Protein AF-A0A1G8YV83-F1 (afdb_monomer_lite)

Secondary structure (DSSP, 8-state):
---SS---EE--GGGEEETTEET--GGG--TT--EEE-SPPEESSS-SS-----------

Radius of gyration: 18.26 Å; chains: 1; bounding box: 43×18×54 Å

pLDDT: mean 86.18, std 12.42, range [59.91, 98.44]

Structure (mmCIF, N/CA/C/O backbone):
data_AF-A0A1G8YV83-F1
#
_entry.id   AF-A0A1G8YV83-F1
#
loop_
_atom_site.group_PDB
_atom_site.id
_atom_site.type_symbol
_atom_site.label_atom_id
_atom_site.label_alt_id
_atom_site.label_comp_id
_atom_site.label_asym_id
_atom_site.label_entity_id
_atom_site.label_seq_id
_atom_site.pdbx_PDB_ins_code
_atom_site.Cartn_x
_atom_site.Cartn_y
_atom_site.Cartn_z
_atom_site.occupancy
_atom_site.B_iso_or_equiv
_atom_site.auth_seq_id
_atom_site.auth_comp_id
_atom_site.auth_asym_id
_atom_site.auth_atom_id
_atom_site.pdbx_PDB_model_num
ATOM 1 N N . MET A 1 1 ? 2.048 -9.305 7.819 1.00 61.12 1 MET A N 1
ATOM 2 C CA . MET A 1 1 ? 1.301 -8.207 8.469 1.00 61.12 1 MET A CA 1
ATOM 3 C C . MET A 1 1 ? 0.288 -8.834 9.401 1.00 61.12 1 MET A C 1
ATOM 5 O O . MET A 1 1 ? -0.678 -9.400 8.919 1.00 61.12 1 MET A O 1
ATOM 9 N N . THR A 1 2 ? 0.527 -8.773 10.706 1.00 59.91 2 THR A N 1
ATOM 10 C CA . THR A 1 2 ? -0.505 -9.087 11.698 1.00 59.91 2 THR A CA 1
ATOM 11 C C . THR A 1 2 ? -0.890 -7.762 12.323 1.00 59.91 2 THR A C 1
ATOM 13 O O . THR A 1 2 ? -0.146 -7.213 13.131 1.00 59.91 2 THR A O 1
ATOM 16 N N . THR A 1 3 ? -2.008 -7.193 11.889 1.00 61.16 3 THR A N 1
ATOM 17 C CA . THR A 1 3 ? -2.667 -6.129 12.640 1.00 61.16 3 THR A CA 1
ATOM 18 C C . THR A 1 3 ? -3.380 -6.859 13.771 1.00 61.16 3 THR A C 1
ATOM 20 O O . THR A 1 3 ? -4.179 -7.750 13.499 1.00 61.16 3 THR A O 1
ATOM 23 N N . GLY A 1 4 ? -3.068 -6.592 15.041 1.00 69.25 4 GLY A N 1
ATOM 24 C CA . GLY A 1 4 ? -3.680 -7.281 16.199 1.00 69.25 4 GLY A CA 1
ATOM 25 C C . GLY A 1 4 ? -5.194 -7.040 16.363 1.00 69.25 4 GLY A C 1
ATOM 26 O O . GLY A 1 4 ? -5.728 -7.150 17.459 1.00 69.25 4 GLY A O 1
ATOM 27 N N . TYR A 1 5 ? -5.864 -6.639 15.287 1.00 72.06 5 TYR A N 1
ATOM 28 C CA . TYR A 1 5 ? -7.231 -6.173 15.158 1.00 72.06 5 TYR A CA 1
ATOM 29 C C . TYR A 1 5 ? -7.676 -6.389 13.701 1.00 72.06 5 TYR A C 1
ATOM 31 O O . TYR A 1 5 ? -6.894 -6.207 12.761 1.00 72.06 5 TYR A O 1
ATOM 39 N N . ARG A 1 6 ? -8.941 -6.790 13.517 1.00 80.56 6 ARG A N 1
ATOM 40 C CA . ARG A 1 6 ? -9.571 -6.957 12.197 1.00 80.56 6 ARG A CA 1
ATOM 41 C C . ARG A 1 6 ? -9.910 -5.584 11.605 1.00 80.56 6 ARG A C 1
ATOM 43 O O . ARG A 1 6 ? -10.433 -4.730 12.317 1.00 80.56 6 ARG A O 1
ATOM 50 N N . GLY A 1 7 ? -9.630 -5.392 10.319 1.00 84.75 7 GLY A N 1
ATOM 51 C CA . GLY A 1 7 ? -9.962 -4.177 9.577 1.00 84.75 7 GLY A CA 1
ATOM 52 C C . GLY A 1 7 ? -9.344 -4.163 8.178 1.00 84.75 7 GLY A C 1
ATOM 53 O O . GLY A 1 7 ? -8.619 -5.086 7.803 1.00 84.75 7 GLY A O 1
ATOM 54 N N . THR A 1 8 ? -9.621 -3.101 7.431 1.00 89.38 8 THR A N 1
ATOM 55 C CA . THR A 1 8 ? -9.141 -2.858 6.068 1.00 89.38 8 THR A CA 1
ATOM 56 C C . THR A 1 8 ? -8.010 -1.843 6.101 1.00 89.38 8 THR A C 1
ATOM 58 O O . THR A 1 8 ? -8.178 -0.722 6.588 1.00 89.38 8 THR A O 1
ATOM 61 N N . PHE A 1 9 ? -6.857 -2.235 5.563 1.00 90.06 9 PHE A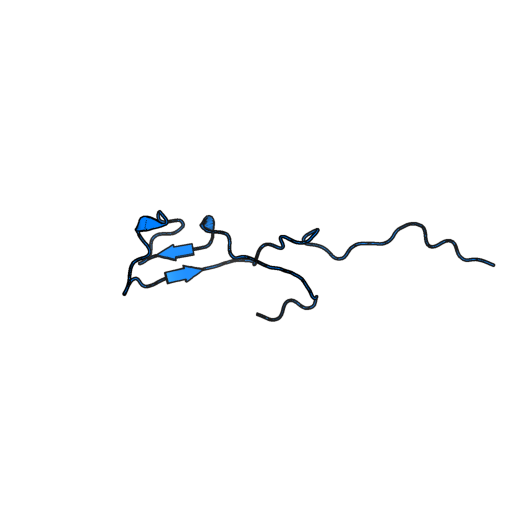 N 1
ATOM 62 C CA . PHE A 1 9 ?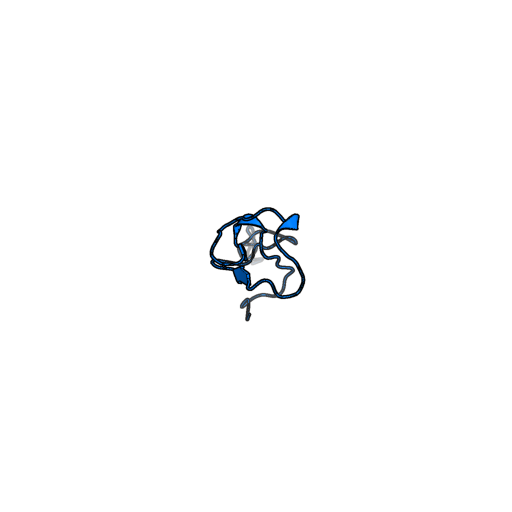 -5.635 -1.442 5.592 1.00 90.06 9 PHE A CA 1
ATOM 63 C C . PHE A 1 9 ? -5.055 -1.282 4.192 1.00 90.06 9 PHE A C 1
ATOM 65 O O . PHE A 1 9 ? -5.064 -2.224 3.400 1.00 90.06 9 PHE A O 1
ATOM 72 N N . VAL A 1 10 ? -4.500 -0.105 3.917 1.00 93.12 10 VAL A N 1
ATOM 73 C CA . VAL A 1 10 ? -3.792 0.212 2.672 1.00 93.12 10 VAL A CA 1
ATOM 74 C C . VAL A 1 10 ? -2.383 0.715 2.970 1.00 93.12 10 VAL A C 1
ATOM 76 O O . VAL A 1 10 ? -2.094 1.201 4.065 1.00 93.12 10 VAL A O 1
ATOM 79 N N . ILE A 1 11 ? -1.498 0.622 1.983 1.00 94.12 11 ILE A N 1
ATOM 80 C CA . ILE A 1 11 ? -0.221 1.340 1.984 1.00 94.12 11 ILE A CA 1
ATOM 81 C C . ILE A 1 11 ? -0.462 2.634 1.213 1.00 94.12 11 ILE A C 1
ATOM 83 O O . ILE A 1 11 ? -0.872 2.591 0.053 1.00 94.12 11 ILE A O 1
ATOM 87 N N . SER A 1 12 ? -0.236 3.783 1.847 1.00 93.12 12 SER A N 1
ATOM 88 C CA . SER A 1 12 ? -0.277 5.056 1.130 1.00 93.12 12 SER A CA 1
ATOM 89 C C . SER A 1 12 ? 0.849 5.094 0.101 1.00 93.12 12 SER A C 1
ATOM 91 O O . SER A 1 12 ? 1.976 4.689 0.387 1.00 93.12 12 SER A O 1
ATOM 93 N N . TRP A 1 13 ? 0.569 5.630 -1.086 1.00 95.94 13 TRP A N 1
ATOM 94 C CA . TRP A 1 13 ? 1.568 5.755 -2.146 1.00 95.94 13 TRP A CA 1
ATOM 95 C C . TRP A 1 13 ? 2.824 6.512 -1.685 1.00 95.94 13 TRP A C 1
ATOM 97 O O . TRP A 1 13 ? 3.947 6.122 -1.998 1.00 95.94 13 TRP A O 1
ATOM 107 N N . ALA A 1 14 ? 2.647 7.534 -0.844 1.00 94.75 14 ALA A N 1
ATOM 108 C CA . ALA A 1 14 ? 3.739 8.315 -0.261 1.00 94.75 14 ALA A CA 1
ATOM 109 C C . ALA A 1 14 ? 4.693 7.493 0.631 1.00 94.75 14 ALA A C 1
ATOM 111 O O . ALA A 1 14 ? 5.773 7.963 0.974 1.00 94.75 14 ALA A O 1
ATOM 112 N N . GLN A 1 15 ? 4.307 6.275 1.022 1.00 96.50 15 GLN A N 1
ATOM 113 C CA . GLN A 1 15 ? 5.132 5.359 1.814 1.00 96.50 15 GLN A CA 1
ATOM 114 C C . GLN A 1 15 ? 6.001 4.437 0.957 1.00 96.50 15 GLN A C 1
ATOM 116 O O . GLN A 1 15 ? 6.767 3.646 1.514 1.00 96.50 15 GLN A O 1
ATOM 121 N N . THR A 1 16 ? 5.851 4.490 -0.366 1.00 97.44 16 THR A N 1
ATOM 122 C CA . THR A 1 16 ? 6.591 3.643 -1.301 1.00 97.44 16 THR A CA 1
ATOM 123 C C . THR A 1 16 ? 7.929 4.268 -1.678 1.00 97.44 16 THR A C 1
ATOM 125 O O . THR A 1 16 ? 8.115 5.482 -1.641 1.00 97.44 16 THR A O 1
ATOM 128 N N . GLU A 1 17 ? 8.877 3.416 -2.034 1.00 98.25 17 GLU A N 1
ATOM 129 C CA . GLU A 1 17 ? 10.148 3.771 -2.641 1.00 98.25 17 GLU A CA 1
ATOM 130 C C . GLU A 1 17 ? 10.327 2.878 -3.864 1.00 98.25 17 GLU A C 1
ATOM 132 O O . GLU A 1 17 ? 10.194 1.659 -3.741 1.00 98.25 17 GLU A O 1
ATOM 137 N N . ILE A 1 18 ? 10.608 3.480 -5.018 1.00 98.44 18 ILE A N 1
ATOM 138 C CA . ILE A 1 18 ? 10.803 2.784 -6.294 1.00 98.44 18 ILE A CA 1
ATOM 139 C C . ILE A 1 18 ? 12.224 3.071 -6.761 1.00 98.44 18 ILE A C 1
ATOM 141 O O . ILE A 1 18 ? 12.594 4.234 -6.901 1.00 98.44 18 ILE A O 1
ATOM 145 N N . ASP A 1 19 ? 13.026 2.023 -6.935 1.00 97.44 19 ASP A N 1
ATOM 146 C CA . ASP A 1 19 ? 14.432 2.084 -7.351 1.00 97.44 19 ASP A CA 1
ATOM 147 C C . ASP A 1 19 ? 15.260 3.123 -6.563 1.00 97.44 19 ASP A C 1
ATOM 149 O O . ASP A 1 19 ? 16.119 3.822 -7.097 1.00 97.44 19 ASP A O 1
ATOM 153 N N . GLY A 1 20 ? 14.990 3.236 -5.256 1.00 96.56 20 GLY A N 1
ATOM 154 C CA . GLY A 1 20 ? 15.665 4.172 -4.351 1.00 96.56 20 GLY A CA 1
ATOM 155 C C . GLY A 1 20 ? 14.981 5.533 -4.186 1.00 96.56 20 GLY A C 1
ATOM 156 O O . GLY A 1 20 ? 15.356 6.286 -3.288 1.00 96.56 20 GLY A O 1
ATOM 157 N N . LEU A 1 21 ? 13.960 5.853 -4.989 1.00 97.12 21 LEU A N 1
ATOM 158 C CA . LEU A 1 21 ? 13.241 7.124 -4.922 1.00 97.12 21 LEU A CA 1
ATOM 159 C C . LEU A 1 21 ? 11.964 7.011 -4.081 1.00 97.12 21 LEU A C 1
ATOM 161 O O . LEU A 1 21 ? 10.981 6.385 -4.483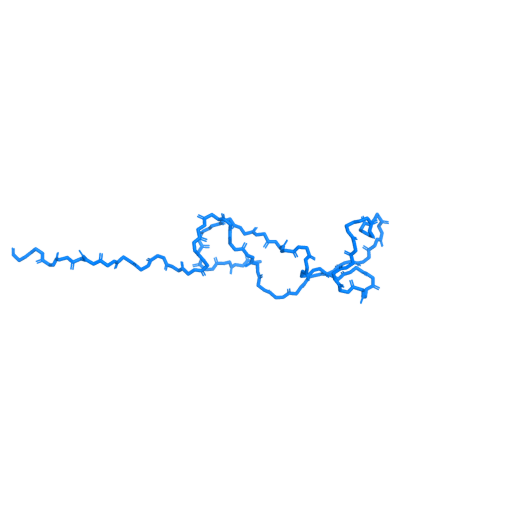 1.00 97.12 21 LEU A O 1
ATOM 165 N N . ALA A 1 22 ? 11.970 7.650 -2.911 1.00 96.62 22 ALA A N 1
ATOM 166 C CA . ALA A 1 22 ? 10.802 7.733 -2.037 1.00 96.62 22 ALA A CA 1
ATOM 167 C C . ALA A 1 22 ? 9.690 8.581 -2.676 1.00 96.62 22 ALA A C 1
ATOM 169 O O . ALA A 1 22 ? 9.948 9.678 -3.170 1.00 96.62 22 ALA A O 1
ATOM 170 N N . GLY A 1 23 ? 8.452 8.085 -2.649 1.00 95.06 23 GLY A N 1
ATOM 171 C CA . GLY A 1 23 ? 7.285 8.787 -3.184 1.00 95.06 23 GLY A CA 1
ATOM 172 C C . GLY A 1 23 ? 7.351 9.052 -4.691 1.00 95.06 23 GLY A C 1
ATOM 173 O O . GLY A 1 23 ? 6.730 10.005 -5.160 1.00 95.06 23 GLY A O 1
ATOM 174 N N . ALA A 1 24 ? 8.108 8.244 -5.445 1.00 97.25 24 ALA A N 1
ATOM 175 C CA . ALA A 1 24 ? 8.180 8.339 -6.901 1.00 97.25 24 ALA A CA 1
ATOM 176 C C . ALA A 1 24 ? 6.769 8.334 -7.531 1.00 97.25 24 ALA A C 1
ATOM 178 O O . ALA A 1 24 ? 5.868 7.701 -6.979 1.00 97.25 24 ALA A O 1
ATOM 179 N N . PRO A 1 25 ? 6.533 9.003 -8.675 1.00 96.06 25 PRO A N 1
ATOM 180 C CA . PRO A 1 25 ? 5.228 8.987 -9.336 1.00 96.06 25 PRO A CA 1
ATOM 181 C C . PRO A 1 25 ? 4.733 7.563 -9.617 1.00 96.06 25 PRO A C 1
ATOM 183 O O . PRO A 1 25 ? 5.533 6.677 -9.903 1.00 96.06 25 PRO A O 1
ATOM 186 N N . ALA A 1 26 ? 3.414 7.348 -9.626 1.00 95.19 26 ALA A N 1
ATOM 187 C CA . ALA A 1 26 ? 2.823 6.034 -9.918 1.00 95.19 26 ALA A CA 1
ATOM 188 C C . ALA A 1 26 ? 3.287 5.425 -11.246 1.00 95.19 26 ALA A C 1
ATOM 190 O O . ALA A 1 26 ? 3.468 4.215 -11.346 1.00 95.19 26 ALA A O 1
ATOM 191 N N . SER A 1 27 ? 3.565 6.269 -12.238 1.00 96.50 27 SER A N 1
ATOM 192 C CA . SER A 1 27 ? 4.100 5.857 -13.535 1.00 96.50 27 SER A CA 1
ATOM 193 C C . SER A 1 27 ? 5.522 5.288 -13.484 1.00 96.50 27 SER A C 1
ATOM 195 O O . SER A 1 27 ? 5.941 4.663 -14.451 1.00 96.50 27 SER A O 1
ATOM 197 N N . ALA A 1 28 ? 6.277 5.509 -12.403 1.00 96.62 28 ALA A N 1
ATOM 198 C CA . ALA A 1 28 ? 7.605 4.926 -12.220 1.00 96.62 28 ALA A CA 1
ATOM 199 C C . ALA A 1 28 ? 7.540 3.437 -11.839 1.00 96.62 28 ALA A C 1
ATOM 201 O O . ALA A 1 28 ? 8.512 2.714 -12.041 1.00 96.62 28 ALA A O 1
ATOM 202 N N . LEU A 1 29 ? 6.403 2.961 -11.313 1.00 96.81 29 LEU A N 1
ATOM 203 C CA . LEU A 1 29 ? 6.218 1.546 -11.008 1.00 96.81 29 LEU A CA 1
ATOM 204 C C . LEU A 1 29 ? 5.898 0.780 -12.293 1.00 96.81 29 LEU A C 1
ATOM 206 O O . LEU A 1 29 ? 4.751 0.701 -12.729 1.00 96.81 29 LEU A O 1
ATOM 210 N N . VAL A 1 30 ? 6.934 0.205 -12.890 1.00 97.56 30 VAL A N 1
ATOM 211 C CA . VAL A 1 30 ? 6.851 -0.604 -14.110 1.00 97.56 30 VAL A CA 1
ATOM 212 C C . VAL A 1 30 ? 7.300 -2.040 -13.844 1.00 97.56 30 VAL A C 1
ATOM 214 O O . VAL A 1 30 ? 7.840 -2.363 -12.785 1.00 97.56 30 VAL A O 1
ATOM 217 N N . THR A 1 31 ? 7.080 -2.935 -14.810 1.00 97.44 31 THR A N 1
ATOM 218 C CA . THR A 1 31 ? 7.559 -4.322 -14.699 1.00 97.44 31 THR A CA 1
ATOM 219 C C . THR A 1 31 ? 9.080 -4.337 -14.549 1.00 97.44 31 THR A C 1
ATOM 221 O O . THR A 1 31 ? 9.785 -3.739 -15.355 1.00 97.44 31 THR A O 1
ATOM 224 N N . GLY A 1 32 ? 9.576 -5.026 -13.521 1.00 97.62 32 GLY A N 1
ATOM 225 C CA . GLY A 1 32 ? 11.006 -5.114 -13.213 1.00 97.62 32 GLY A CA 1
ATOM 226 C C . GLY A 1 32 ? 11.540 -4.022 -12.280 1.00 97.62 32 GLY A C 1
ATOM 227 O O . GLY A 1 32 ? 12.672 -4.153 -11.824 1.00 97.62 32 GLY A O 1
ATOM 228 N N . ALA A 1 33 ? 10.747 -2.998 -11.948 1.00 97.75 33 ALA A N 1
ATOM 229 C CA . ALA A 1 33 ? 11.135 -2.009 -10.944 1.00 97.75 33 ALA A CA 1
ATOM 230 C C . ALA A 1 33 ? 11.246 -2.658 -9.555 1.00 97.75 33 ALA A C 1
ATOM 232 O O . ALA A 1 33 ? 10.378 -3.440 -9.146 1.00 97.75 33 ALA A O 1
ATOM 233 N N . ASN A 1 34 ? 12.290 -2.308 -8.803 1.00 98.12 34 ASN A N 1
ATOM 234 C CA . ASN A 1 34 ? 12.401 -2.713 -7.409 1.00 98.12 34 ASN A CA 1
ATOM 235 C C . ASN A 1 34 ? 11.621 -1.718 -6.570 1.00 98.12 34 ASN A C 1
ATOM 237 O O . ASN A 1 34 ? 11.850 -0.513 -6.646 1.00 98.12 34 ASN A O 1
ATOM 241 N N . TRP A 1 35 ? 10.725 -2.209 -5.725 1.00 97.62 35 TRP A N 1
ATOM 242 C CA . TRP A 1 35 ? 9.988 -1.333 -4.833 1.00 97.62 35 TRP A CA 1
ATOM 243 C C . TRP A 1 35 ? 9.924 -1.896 -3.424 1.00 97.62 35 TRP A C 1
ATOM 245 O O . TRP A 1 35 ? 9.955 -3.105 -3.188 1.00 97.62 35 TRP A O 1
ATOM 255 N N . ARG A 1 36 ? 9.839 -0.978 -2.470 1.00 97.56 36 ARG A N 1
ATOM 256 C CA . ARG A 1 36 ? 9.578 -1.273 -1.065 1.00 97.56 36 ARG A CA 1
ATOM 257 C C . ARG A 1 36 ? 8.647 -0.221 -0.493 1.00 97.56 36 ARG A C 1
ATOM 259 O O . ARG A 1 36 ? 8.423 0.823 -1.096 1.00 97.56 36 ARG A O 1
ATOM 266 N N . TRP A 1 37 ? 8.131 -0.471 0.698 1.00 96.50 37 TRP A N 1
ATOM 267 C CA . TRP A 1 37 ? 7.412 0.534 1.469 1.00 96.50 37 TRP A CA 1
ATOM 268 C C . TRP A 1 37 ? 7.891 0.522 2.917 1.00 96.50 37 TRP A C 1
ATOM 270 O O . TRP A 1 37 ? 8.485 -0.457 3.378 1.00 96.50 37 TRP A O 1
ATOM 280 N N . ARG A 1 38 ? 7.675 1.628 3.631 1.00 94.44 38 ARG A N 1
ATOM 281 C CA . ARG A 1 38 ? 8.064 1.777 5.041 1.00 94.44 38 ARG A CA 1
ATOM 282 C C . ARG A 1 38 ? 6.951 2.435 5.861 1.00 94.44 38 ARG A C 1
ATOM 284 O O . ARG A 1 38 ? 6.134 3.195 5.347 1.00 94.44 38 ARG A O 1
ATOM 291 N N . GLY A 1 39 ? 6.949 2.185 7.169 1.00 92.25 39 GLY A N 1
ATOM 292 C CA . GLY A 1 39 ? 6.019 2.805 8.119 1.00 92.25 39 GLY A CA 1
ATOM 293 C C . GLY A 1 39 ? 4.824 1.921 8.481 1.00 92.25 39 GLY A C 1
ATOM 294 O O . GLY A 1 39 ? 4.925 0.696 8.477 1.00 92.25 39 GLY A O 1
ATOM 295 N N . ARG A 1 40 ? 3.701 2.548 8.854 1.00 89.94 40 ARG A N 1
ATOM 296 C CA . ARG A 1 40 ? 2.468 1.856 9.269 1.00 89.94 40 ARG A CA 1
ATOM 297 C C . ARG A 1 40 ? 1.458 1.827 8.129 1.00 89.94 40 ARG A C 1
ATOM 299 O O . ARG A 1 40 ? 1.290 2.839 7.461 1.00 89.94 40 ARG A O 1
ATOM 306 N N . ALA A 1 41 ? 0.772 0.704 7.938 1.00 89.56 41 ALA A N 1
ATOM 307 C CA . ALA A 1 41 ? -0.383 0.667 7.045 1.00 89.56 41 ALA A CA 1
ATOM 308 C C . ALA A 1 41 ? -1.503 1.573 7.593 1.00 89.56 41 ALA A C 1
ATOM 310 O O . ALA A 1 41 ? -1.681 1.667 8.810 1.00 89.56 41 ALA A O 1
ATOM 311 N N . VAL A 1 42 ? -2.230 2.238 6.697 1.00 89.12 42 VAL A N 1
ATOM 312 C CA . VAL A 1 42 ? -3.304 3.190 7.013 1.00 89.12 42 VAL A CA 1
ATOM 313 C C . VAL A 1 42 ? -4.631 2.443 7.048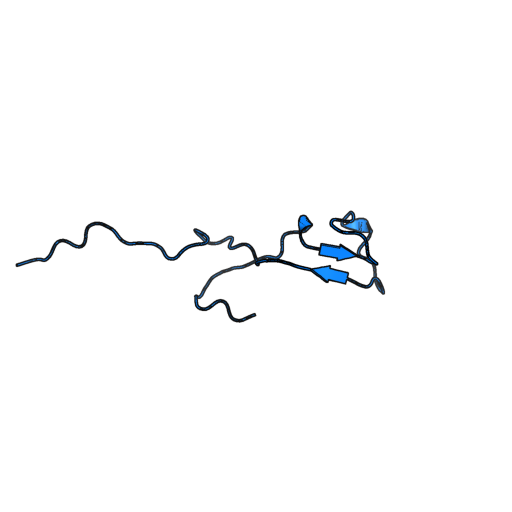 1.00 89.12 42 VAL A C 1
ATOM 315 O O . VAL A 1 42 ? -4.950 1.734 6.091 1.00 89.12 42 VAL A O 1
ATOM 318 N N . ARG A 1 43 ? -5.407 2.580 8.127 1.00 88.56 43 ARG A N 1
ATOM 319 C CA . ARG A 1 43 ? -6.749 1.997 8.196 1.00 88.56 43 ARG A CA 1
ATOM 320 C C . ARG A 1 43 ? -7.736 2.869 7.424 1.00 88.56 43 ARG A C 1
ATOM 322 O O . ARG A 1 43 ? -7.702 4.089 7.538 1.00 88.56 43 ARG A O 1
ATOM 329 N N . VAL A 1 44 ? -8.621 2.249 6.646 1.00 91.25 44 VAL A N 1
ATOM 330 C CA . VAL A 1 44 ? -9.591 2.976 5.795 1.00 91.25 44 VAL A CA 1
ATOM 331 C C . VAL A 1 44 ? -11.051 2.685 6.129 1.00 91.25 44 VAL A C 1
ATOM 333 O O . VAL A 1 44 ? -11.939 3.350 5.609 1.00 91.25 44 VAL A O 1
ATOM 336 N N . ASP A 1 45 ? -11.315 1.721 7.009 1.00 87.31 45 ASP A N 1
ATOM 337 C CA . ASP A 1 45 ? -12.667 1.321 7.421 1.00 87.31 45 ASP A CA 1
ATOM 338 C C . ASP A 1 45 ? -13.059 1.819 8.822 1.00 87.31 45 ASP A C 1
ATOM 340 O O . ASP A 1 45 ? -14.058 1.384 9.391 1.00 87.31 45 ASP A O 1
ATOM 344 N N . GLY A 1 46 ? -12.270 2.723 9.403 1.00 83.06 46 GLY A N 1
ATOM 345 C CA . GLY A 1 46 ? -12.546 3.310 10.707 1.00 83.06 46 GLY A CA 1
ATOM 34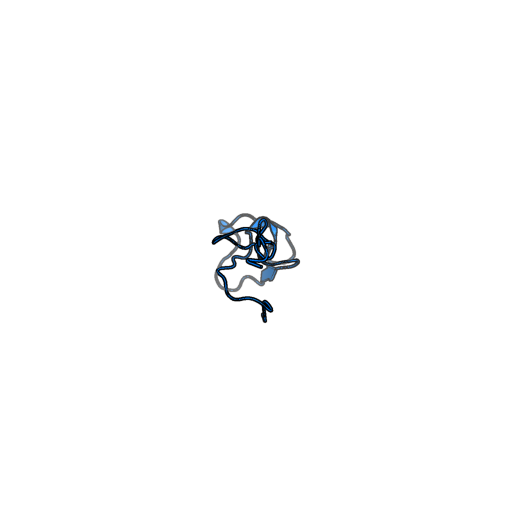6 C C . GLY A 1 46 ? -11.320 3.975 11.326 1.00 83.06 46 GLY A C 1
ATOM 347 O O . GLY A 1 46 ? -10.258 4.022 10.705 1.00 83.06 46 GLY A O 1
ATOM 348 N N . PRO A 1 47 ? -11.441 4.484 12.563 1.00 80.81 47 PRO A N 1
ATOM 349 C CA . PRO A 1 47 ? -10.329 5.109 13.262 1.00 80.81 47 PRO A CA 1
ATOM 350 C C . PRO A 1 47 ? -9.123 4.170 13.391 1.00 80.81 47 PRO A C 1
ATOM 352 O O . PRO A 1 47 ? -9.267 2.984 13.701 1.00 80.81 47 PRO A O 1
ATOM 355 N N . ASP A 1 48 ? -7.921 4.736 13.270 1.00 70.44 48 ASP A N 1
ATOM 356 C CA . ASP A 1 48 ? -6.623 4.064 13.475 1.00 70.44 48 ASP A CA 1
ATOM 357 C C . ASP A 1 48 ? -6.405 3.542 14.914 1.00 70.44 48 ASP A C 1
ATOM 359 O O . ASP A 1 48 ? -5.349 2.999 15.243 1.00 70.44 48 ASP A O 1
ATOM 363 N N . ARG A 1 49 ? -7.399 3.708 15.792 1.00 68.44 49 ARG A N 1
ATOM 364 C CA . ARG A 1 49 ? -7.405 3.273 17.187 1.00 68.44 49 ARG A CA 1
ATOM 365 C C . ARG A 1 49 ?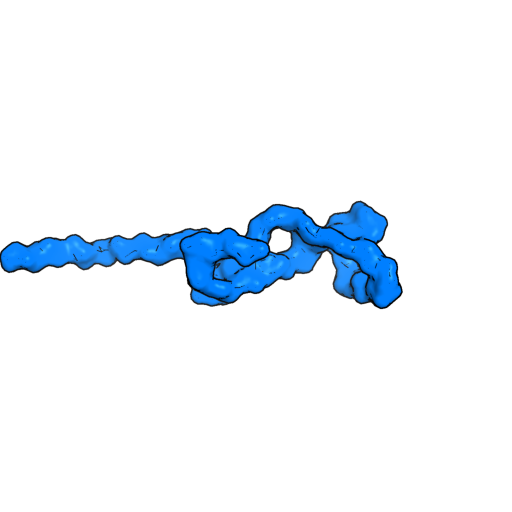 -8.628 2.395 17.462 1.00 68.44 49 ARG A C 1
ATOM 367 O O . ARG A 1 49 ? -9.656 2.575 16.802 1.00 68.44 49 ARG A O 1
ATOM 374 N N . PRO A 1 50 ? -8.558 1.479 18.443 1.00 66.81 50 PRO A N 1
ATOM 375 C CA . PRO A 1 50 ? -9.749 0.821 18.962 1.00 66.81 50 PRO A CA 1
ATOM 376 C C . PRO A 1 50 ? -10.833 1.855 19.288 1.00 66.81 50 PRO A C 1
ATOM 378 O O . PRO A 1 50 ? -10.534 2.927 19.824 1.00 66.81 50 PRO A O 1
ATOM 381 N N . LEU A 1 51 ? -12.083 1.547 18.941 1.00 65.88 51 LEU A N 1
ATOM 382 C CA . LEU A 1 51 ? -13.216 2.361 19.357 1.00 65.88 51 LEU A CA 1
ATOM 383 C C . LEU A 1 51 ? -13.337 2.233 20.879 1.00 65.88 51 LEU A C 1
ATOM 385 O O . LEU A 1 51 ? -13.631 1.155 21.389 1.00 65.88 51 LEU A O 1
ATOM 389 N N . VAL A 1 52 ? -13.073 3.321 21.598 1.00 71.44 52 VAL A N 1
ATOM 390 C CA . VAL A 1 52 ? -13.330 3.387 23.037 1.00 71.44 52 VAL A CA 1
ATOM 391 C C . VAL A 1 52 ? -14.814 3.677 23.200 1.00 71.44 52 VAL A C 1
ATOM 393 O O . VAL A 1 52 ? -15.271 4.768 22.861 1.00 71.44 52 VAL A O 1
ATOM 396 N N . LEU A 1 53 ? -15.569 2.682 23.659 1.00 72.25 53 LEU A N 1
ATOM 397 C CA . LEU A 1 53 ? -16.970 2.869 24.017 1.00 72.25 53 LEU A CA 1
ATOM 398 C C . LEU A 1 53 ? -17.030 3.655 25.332 1.00 72.25 53 LEU A C 1
ATOM 400 O O . LEU A 1 53 ? -16.408 3.267 26.318 1.00 72.25 53 LEU A O 1
ATOM 404 N N . THR A 1 54 ? -17.760 4.766 25.339 1.00 79.19 54 THR A N 1
ATOM 405 C CA . THR A 1 54 ? -18.036 5.577 26.534 1.00 79.19 54 THR A CA 1
ATOM 406 C C . THR A 1 54 ? -19.499 5.416 26.934 1.00 79.19 54 THR A C 1
ATOM 408 O O . THR A 1 54 ? -20.345 5.287 26.052 1.00 79.19 54 THR A O 1
ATOM 411 N N . GLY A 1 55 ? -19.808 5.482 28.232 1.00 72.25 55 GLY A N 1
ATOM 412 C CA . GLY A 1 55 ? -21.195 5.443 28.718 1.00 72.25 55 GLY A CA 1
ATOM 413 C C . GLY A 1 55 ? -21.729 4.047 29.047 1.00 72.25 55 GLY A C 1
ATOM 414 O O . GLY A 1 55 ? -22.927 3.817 28.929 1.00 72.25 55 GLY A O 1
ATOM 415 N N . ALA A 1 56 ? -20.865 3.109 29.448 1.00 71.31 56 ALA A N 1
ATOM 416 C CA . ALA A 1 56 ? -21.338 1.920 30.149 1.00 71.31 56 ALA A CA 1
ATOM 417 C C . ALA A 1 56 ? -21.825 2.356 31.539 1.00 71.31 56 ALA A C 1
ATOM 419 O O . ALA A 1 56 ? -21.016 2.550 32.445 1.00 71.31 56 ALA A O 1
ATOM 420 N N . GLU A 1 57 ? -23.127 2.589 31.677 1.00 74.00 57 GLU A N 1
ATOM 421 C CA . GLU A 1 57 ? -23.750 2.749 32.986 1.00 74.00 57 GLU A CA 1
ATOM 422 C C . GLU A 1 57 ? -23.947 1.361 33.599 1.00 74.00 57 GLU A C 1
ATOM 424 O O . GLU A 1 57 ? -24.486 0.449 32.966 1.00 74.00 57 GLU A O 1
ATOM 429 N N . GLU A 1 58 ? -23.447 1.188 34.819 1.00 70.81 58 GLU A N 1
ATOM 430 C CA . GLU A 1 58 ? -23.693 -0.006 35.616 1.00 70.81 58 GLU A CA 1
ATOM 431 C C . GLU A 1 58 ? -25.174 -0.006 36.003 1.00 70.81 58 GLU A C 1
ATOM 433 O O . GLU A 1 58 ? -25.628 0.833 36.781 1.00 70.81 58 GLU A O 1
ATOM 438 N N . VAL A 1 59 ? -25.949 -0.913 35.407 1.00 66.62 59 VAL A N 1
ATOM 439 C CA . VAL A 1 59 ? -27.316 -1.185 35.855 1.00 66.62 59 VAL A CA 1
ATOM 440 C C . VAL A 1 59 ? -27.229 -1.932 37.186 1.00 66.62 59 VAL A C 1
ATOM 442 O O . VAL A 1 59 ? -26.944 -3.129 37.211 1.00 66.62 59 VAL A O 1
ATOM 445 N N . GLY A 1 60 ? -27.379 -1.180 38.278 1.00 63.84 60 GLY A N 1
ATOM 446 C CA . GLY A 1 60 ? -27.510 -1.705 39.640 1.00 63.84 60 GLY A CA 1
ATOM 447 C C . GLY A 1 60 ? -28.861 -2.349 39.922 1.00 63.84 60 GLY A C 1
ATOM 448 O O . GLY A 1 60 ? -29.804 -2.158 39.119 1.00 63.84 60 GLY A O 1
#

Foldseek 3Di:
DDPVDDADWAAPLQQKDWQNRRSPDPVSDDPPIDMDGDDDTDGDGDDPDPPDDPDPDPPD

Sequence (60 aa):
MTTGYRGTFVISWAQTEIDGLAGAPASALVTGANWRWRGRAVRVDGPDRPLVLTGAEEVG

Organism: NCBI:txid990712

=== Feature glossary ===
Reading guide. The protein is described through the following features:

Foldseek 3Di. A 3Di character summarizes, for each residue, the relative orientation of the Cα frame of its nearest spatial neighbor. Because it encodes fold topology rather than chemistry, 3Di alignments detect remote structural similarity that sequence alignment misses.

Contact-map, Ramachandran, and PAE plots. Plot images: a contact map (which residues are close in 3D, as an N×N binary image), a Ramachandran scatter (backbone torsion angles, revealing secondary-structure composition at a glance), and — for AlphaFold structures — a PAE heatmap (pairwise prediction confidence).

Radius of gyration, Cα contacts, bounding box. Radius of gyration (Rg) is the root-mean-square distance of Cα atoms from their centroid — a single number for overall size and compactness. A globular domain of N residues has Rg ≈ 2.2·N^0.38 Å; an extended or disordered chain has a much larger Rg. The Cα contact count is the number of residue pairs whose Cα atoms are within 8 Å and are more than four positions apart in sequence — a standard proxy for tertiary packing density. The bounding box is the smallest axis-aligned box enclosing all Cα atoms.

Secondary structure (8-state, DSSP). Eight-state secondary structure (DSSP): H is the canonical α-helix, G the tighter 3₁₀-helix, I the wider π-helix; E/B are β-structure, T and S are turns and bends, and '-' is everything else. DSSP derives these from the pattern of main-chain N–H···O=C hydrogen bonds, not from the sequence.

B-factor. B-factor (Debye–Waller factor) reflects atomic displacement in the crystal lattice. It is an experimental observable (units Å²), not a prediction; low values mean the atom is pinned down, high values mean it moves or is heterogeneous across the crystal.

pLDDT. pLDDT is the predicted lDDT-Cα score: AlphaFold's confidence that the local environment of each residue (all inter-atomic distances within 15 Å) is correctly placed. It is a per-residue number between 0 and 100, with higher meaning more reliable.

Nearest PDB structures. Nearest PDB neighbors are the top structural matches found by Foldseek when searching this structure against the entire Protein Data Bank. Each hit reports a TM-score (0 to 1; >0.5 almost always implies the same fold) and an E-value. These are *structural* homologs — they may share no detectable sequence similarity.

Solvent-accessible surface area. Accessible surface area quantifies burial. A residue with SASA near zero is packed into the hydrophobic core; one with SASA >100 Å² sits on the surface. Computed here via the Shrake–Rupley numerical algorithm with a 1.4 Å probe.

Rendered structure images. Structure images are PyMOL renders from six orthogonal camera directions. Cartoon representation draws helices as coils and strands as arrows; sticks shows the backbone as bonds; surface shows the solvent-excluded envelope. Rainbow coloring maps sequence position to hue (blue→red, N→C); chain coloring assigns a distinct color per polypeptide.

Backbone torsions (φ/ψ). φ (phi) and ψ (psi) are the two rotatable backbone dihedrals per residue: φ is the C(i-1)–N–Cα–C torsion, ψ is the N–Cα–C–N(i+1) torsion, both in degrees on (−180°, 180°]. α-helical residues cluster near (−60°, −45°); β-strand residues near (−120°, +130°). A Ramachandran plot is simply a scatter of (φ, ψ) for every residue.

Predicted aligned error. Predicted Aligned Error (PAE) is an AlphaFold confidence matrix: entry (i, j) is the expected error in the position of residue j, in ångströms, when the prediction is superimposed on the true structure at residue i. Low PAE within a block of residues means that block is internally rigid and well-predicted; high PAE between two blocks means their relative placement is uncertain even if each block individually is confident.

mmCIF coordinates. Structure coordinates are given as an mmCIF _atom_site loop: one row per atom with element, residue name, chain id, sequence number, and x/y/z position in Å. Only the four main-chain atoms per residue are included here; side chains are omitted to keep the record compact.

InterPro / GO / CATH / organism. Database cross-references. InterPro integrates a dozen domain/family signature databases into unified entries with residue-range hits. GO terms attach function/process/location labels with evidence codes. CATH codes position the fold in a four-level structural taxonomy. Organism is the NCBI-taxonomy species name.

Secondary structure (3-state, P-SEA). SS3 is a coarse helix/strand/coil call (letters a/b/c) made by the P-SEA algorithm from inter-Cα distances and dihedrals. It is less detailed than DSSP but needs only Cα positions.

Sequence. Sequence gives the chain of amino acids in standard one-letter code (A=alanine, C=cysteine, …, Y=tyrosine), read N→C. It is the only feature that is directly encoded by the gene; all structural features are derived from the folded form of this sequence.